Protein AF-A0A382Q8D2-F1 (afdb_monomer_lite)

Foldseek 3Di:
DPDCDPPDVCNVVVVVVCVVVLVCLQPDEEEEEEAEQCQCNPCVVSNVVRYPYYDYDHDCNPVRND

Secondary structure (DSSP, 8-state):
----STTSTTHHHHHHHHHHHHHHHHHH--SEEEEET-TT-TTHHHHHHHSSEEEEE-S-HHHH--

InterPro domains:
  IPR029063 S-adenosyl-L-methionine-dependent methyltransferase superfamily [G3DSA:3.40.50.150] (5-64)
  IPR029063 S-adenosyl-L-methionine-dependent methyltransferase superfamily [SSF53335] (10-62)

Structure (mmCIF, N/CA/C/O backbone):
data_AF-A0A382Q8D2-F1
#
_entry.id   AF-A0A382Q8D2-F1
#
loop_
_atom_site.group_PDB
_atom_site.id
_atom_site.type_symbol
_atom_site.label_atom_id
_atom_site.label_alt_id
_atom_site.label_comp_id
_atom_site.label_asym_id
_atom_site.label_entity_id
_atom_site.label_seq_id
_atom_site.pdbx_PDB_ins_code
_atom_site.Cartn_x
_atom_site.Cartn_y
_atom_site.Cartn_z
_atom_site.occupancy
_atom_site.B_iso_or_equiv
_atom_site.auth_seq_id
_atom_site.auth_comp_id
_atom_site.auth_asym_id
_atom_site.auth_atom_id
_atom_site.pdbx_PDB_model_num
ATOM 1 N N . VAL A 1 1 ? 0.892 -10.438 -10.961 1.00 48.78 1 VAL A N 1
ATOM 2 C CA . VAL A 1 1 ? 2.172 -10.392 -10.213 1.00 48.78 1 VAL A CA 1
ATOM 3 C C . VAL A 1 1 ? 3.280 -10.175 -11.230 1.00 48.78 1 VAL A C 1
ATOM 5 O O . VAL A 1 1 ? 3.649 -11.117 -11.917 1.00 48.78 1 VAL A O 1
ATOM 8 N N . LEU A 1 2 ? 3.698 -8.924 -11.434 1.00 53.34 2 LEU A N 1
ATOM 9 C CA . LEU A 1 2 ? 4.791 -8.594 -12.354 1.00 53.34 2 LEU A CA 1
ATOM 10 C C . LEU A 1 2 ? 6.134 -8.969 -11.705 1.00 53.34 2 LEU A C 1
ATOM 12 O O . LEU A 1 2 ? 6.273 -8.945 -10.481 1.00 53.34 2 LEU A O 1
ATOM 16 N N . ALA A 1 3 ? 7.071 -9.430 -12.527 1.00 55.19 3 ALA A N 1
ATOM 17 C CA . ALA A 1 3 ? 8.286 -10.118 -12.111 1.00 55.19 3 ALA A CA 1
ATOM 18 C C . ALA A 1 3 ? 9.199 -9.247 -11.224 1.00 55.19 3 ALA A C 1
ATOM 20 O O . ALA A 1 3 ? 9.699 -8.218 -11.664 1.00 55.19 3 ALA A O 1
ATOM 21 N N . GLN A 1 4 ? 9.492 -9.713 -10.003 1.00 66.94 4 GLN A N 1
ATOM 22 C CA . GLN A 1 4 ? 10.440 -9.097 -9.055 1.00 66.94 4 GLN A CA 1
ATOM 23 C C . GLN A 1 4 ? 11.908 -9.376 -9.424 1.00 66.94 4 GLN A C 1
ATOM 25 O O . GLN A 1 4 ? 12.741 -9.673 -8.571 1.00 66.94 4 GLN A O 1
ATOM 30 N N . THR A 1 5 ? 12.238 -9.353 -10.710 1.00 78.00 5 THR A N 1
ATOM 31 C CA . THR A 1 5 ? 13.618 -9.564 -11.153 1.00 78.00 5 THR A CA 1
ATOM 32 C C . THR A 1 5 ? 14.341 -8.225 -11.251 1.00 78.00 5 THR A C 1
ATOM 34 O O . THR A 1 5 ? 13.706 -7.255 -11.670 1.00 78.00 5 THR A O 1
ATOM 37 N N . PRO A 1 6 ? 15.664 -8.171 -11.018 1.00 80.50 6 PRO A N 1
ATOM 38 C CA . PRO A 1 6 ? 16.470 -6.972 -11.263 1.00 80.50 6 PRO A CA 1
ATOM 39 C C . PRO A 1 6 ? 16.393 -6.415 -12.692 1.00 80.50 6 PRO A C 1
ATOM 41 O O . PRO A 1 6 ? 16.763 -5.272 -12.930 1.00 80.50 6 PRO A O 1
ATOM 44 N N . PHE A 1 7 ? 15.898 -7.213 -13.641 1.00 85.75 7 PHE A N 1
ATOM 45 C CA . PHE A 1 7 ? 15.718 -6.842 -15.043 1.00 85.75 7 PHE A CA 1
ATOM 46 C C . PHE A 1 7 ? 14.372 -6.159 -15.342 1.00 85.75 7 PHE A C 1
ATOM 48 O O . PHE A 1 7 ? 14.136 -5.756 -16.479 1.00 85.75 7 PHE A O 1
ATOM 55 N N . HIS A 1 8 ? 13.476 -6.032 -14.357 1.00 86.50 8 HIS A N 1
ATOM 56 C CA . HIS A 1 8 ? 12.229 -5.293 -14.531 1.00 86.50 8 HIS A CA 1
ATOM 57 C C . HIS A 1 8 ? 12.496 -3.785 -14.496 1.00 86.50 8 HIS A C 1
ATOM 59 O O . HIS A 1 8 ? 13.246 -3.289 -13.651 1.00 86.50 8 HIS A O 1
ATOM 65 N N . VAL A 1 9 ? 11.861 -3.046 -15.407 1.00 86.69 9 VAL A N 1
ATOM 66 C CA . VAL A 1 9 ? 11.906 -1.579 -15.400 1.00 86.69 9 VAL A CA 1
ATOM 67 C C . VAL A 1 9 ? 11.418 -1.088 -14.036 1.00 86.69 9 VAL A C 1
ATOM 69 O O . VAL A 1 9 ? 10.406 -1.560 -13.541 1.00 86.69 9 VAL A O 1
ATOM 72 N N . ASN A 1 10 ? 12.149 -0.163 -13.413 1.00 88.69 10 ASN A N 1
ATOM 73 C CA . ASN A 1 10 ? 11.874 0.363 -12.069 1.00 88.69 10 ASN A CA 1
ATOM 74 C C . ASN A 1 10 ? 11.963 -0.640 -10.901 1.00 88.69 10 ASN A C 1
ATOM 76 O O . ASN A 1 10 ? 11.620 -0.257 -9.784 1.00 88.69 10 ASN A O 1
ATOM 80 N N . TRP A 1 11 ? 12.505 -1.853 -11.085 1.00 89.38 11 TRP A N 1
ATOM 81 C CA . TRP A 1 11 ? 12.659 -2.850 -10.008 1.00 89.38 11 TRP A CA 1
ATOM 82 C C . TRP A 1 11 ? 13.220 -2.264 -8.701 1.00 89.38 11 TRP A C 1
ATOM 84 O O . TRP A 1 11 ? 12.668 -2.493 -7.624 1.00 89.38 11 TRP A O 1
ATOM 94 N N . LEU A 1 12 ? 14.312 -1.492 -8.781 1.00 91.75 12 LEU A N 1
ATOM 95 C CA . LEU A 1 12 ? 14.955 -0.939 -7.588 1.00 91.75 12 LEU A CA 1
ATOM 96 C C . LEU A 1 12 ? 14.053 0.083 -6.893 1.00 91.75 12 LEU A C 1
ATOM 98 O O . LEU A 1 12 ? 13.959 0.084 -5.669 1.00 91.75 12 LEU A O 1
ATOM 102 N N . VAL A 1 13 ? 13.387 0.931 -7.678 1.00 92.75 13 VAL A N 1
ATOM 103 C CA . VAL A 1 13 ? 12.471 1.956 -7.170 1.00 92.75 13 VAL A CA 1
ATOM 104 C C . VAL A 1 13 ? 11.300 1.290 -6.459 1.00 92.75 13 VAL A C 1
ATOM 106 O O . VAL A 1 13 ? 10.985 1.659 -5.334 1.00 92.75 13 VAL A O 1
ATOM 109 N N . GLU A 1 14 ? 10.702 0.264 -7.062 1.00 90.50 14 GLU A N 1
ATOM 110 C CA . GLU A 1 14 ? 9.596 -0.481 -6.459 1.00 90.50 14 GLU A CA 1
ATOM 111 C C . GLU A 1 14 ? 10.013 -1.232 -5.190 1.00 90.50 14 GLU A C 1
ATOM 113 O O . GLU A 1 14 ? 9.245 -1.270 -4.225 1.00 90.50 14 GLU A O 1
ATOM 118 N N . ARG A 1 15 ? 11.232 -1.792 -5.158 1.00 92.31 15 ARG A N 1
ATOM 119 C CA . ARG A 1 15 ? 11.786 -2.445 -3.963 1.00 92.31 15 ARG A CA 1
ATOM 120 C C . ARG A 1 15 ? 11.943 -1.453 -2.814 1.00 92.31 15 ARG A C 1
ATOM 122 O O . ARG A 1 15 ? 11.398 -1.686 -1.740 1.00 92.31 15 ARG A O 1
ATOM 129 N N . LEU A 1 16 ? 12.639 -0.341 -3.053 1.00 95.44 16 LEU A N 1
ATOM 130 C CA . LEU A 1 16 ? 12.872 0.692 -2.039 1.00 95.44 16 LEU A CA 1
ATOM 131 C C . LEU A 1 16 ? 11.556 1.327 -1.576 1.00 95.44 16 LEU A C 1
ATOM 133 O O . LEU A 1 16 ? 11.354 1.544 -0.385 1.00 95.44 16 LEU A O 1
ATOM 137 N N . HIS A 1 17 ? 10.631 1.577 -2.504 1.00 94.00 17 HIS A N 1
ATOM 138 C CA . HIS A 1 17 ? 9.307 2.095 -2.183 1.00 94.00 17 HIS A CA 1
ATOM 139 C C . HIS A 1 17 ? 8.544 1.144 -1.257 1.00 94.00 17 HIS A C 1
ATOM 141 O O . HIS A 1 17 ? 7.977 1.580 -0.257 1.00 94.00 17 HIS A O 1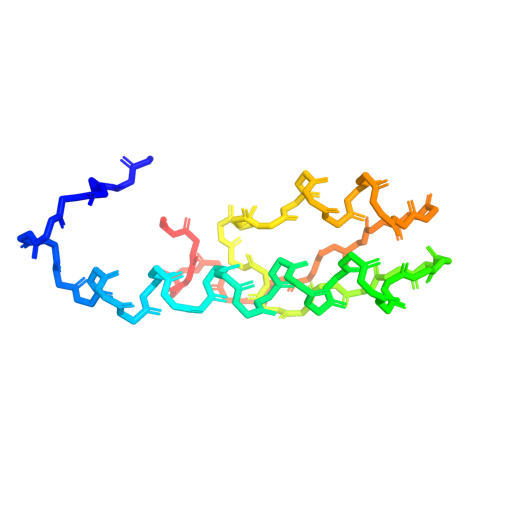
ATOM 147 N N . ARG A 1 18 ? 8.569 -0.164 -1.543 1.00 93.62 18 ARG A N 1
ATOM 148 C CA . ARG A 1 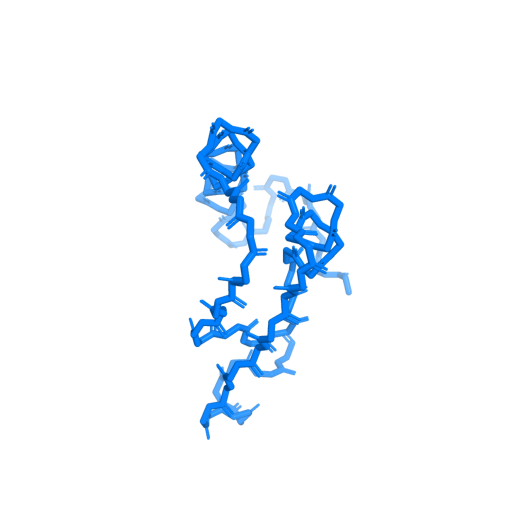18 ? 7.932 -1.168 -0.685 1.00 93.62 18 ARG A CA 1
ATOM 149 C C . ARG A 1 18 ? 8.541 -1.196 0.712 1.00 93.62 18 ARG A C 1
ATOM 151 O O . ARG A 1 18 ? 7.778 -1.278 1.669 1.00 93.62 18 ARG A O 1
ATOM 158 N N . GLU A 1 19 ? 9.863 -1.127 0.827 1.00 96.69 19 GLU A N 1
ATOM 159 C CA . GLU A 1 19 ? 10.564 -1.093 2.119 1.00 96.69 19 GLU A CA 1
ATOM 160 C C . GLU A 1 19 ? 10.113 0.115 2.950 1.00 96.69 19 GLU A C 1
ATOM 162 O O . GLU A 1 19 ? 9.559 -0.055 4.033 1.00 96.69 19 GLU A O 1
ATOM 167 N N . VAL A 1 20 ? 10.205 1.323 2.389 1.00 97.56 20 VAL A N 1
ATOM 168 C CA . VAL A 1 20 ? 9.852 2.561 3.104 1.00 97.56 20 VAL A CA 1
ATOM 169 C C . VAL A 1 20 ? 8.369 2.615 3.484 1.00 97.56 20 VAL A C 1
ATOM 171 O O . VAL A 1 20 ? 8.029 3.044 4.591 1.00 97.56 20 VAL A O 1
ATOM 174 N N . VAL A 1 21 ? 7.467 2.176 2.599 1.00 96.12 21 VAL A N 1
ATOM 175 C CA . VAL A 1 21 ? 6.026 2.116 2.903 1.00 96.12 21 VAL A CA 1
ATOM 176 C C . VAL A 1 21 ? 5.748 1.095 4.003 1.00 96.12 21 VAL A C 1
ATOM 178 O O . VAL A 1 21 ? 4.963 1.382 4.905 1.00 96.12 21 VAL A O 1
ATOM 181 N N . THR A 1 22 ? 6.407 -0.067 3.962 1.00 97.31 22 THR A N 1
ATOM 182 C CA . THR A 1 22 ? 6.249 -1.113 4.982 1.00 97.31 22 THR A CA 1
ATOM 183 C C . THR A 1 22 ? 6.634 -0.592 6.357 1.00 97.31 22 THR A C 1
ATOM 185 O O . THR A 1 22 ? 5.810 -0.636 7.273 1.00 97.31 22 THR A O 1
ATOM 188 N N . ASP A 1 23 ? 7.826 -0.011 6.474 1.00 98.38 23 ASP A N 1
ATOM 189 C CA . ASP A 1 23 ? 8.312 0.560 7.730 1.00 98.38 23 ASP A CA 1
ATOM 190 C C . ASP A 1 23 ? 7.364 1.654 8.238 1.00 98.38 23 ASP A C 1
ATOM 192 O O . ASP A 1 23 ? 6.932 1.644 9.394 1.00 98.38 23 ASP A O 1
ATOM 196 N N . SER A 1 24 ? 6.944 2.557 7.347 1.00 97.88 24 SER A N 1
ATOM 197 C CA . SER A 1 24 ? 6.032 3.650 7.693 1.00 97.88 24 SER A CA 1
ATOM 198 C C . SER A 1 24 ? 4.693 3.144 8.235 1.00 97.88 24 SER A C 1
ATOM 200 O O . SER A 1 24 ? 4.205 3.672 9.238 1.00 97.88 24 SER A O 1
ATOM 202 N N . VAL A 1 25 ? 4.105 2.120 7.609 1.00 97.25 25 VAL A N 1
ATOM 203 C CA . VAL A 1 25 ? 2.832 1.529 8.046 1.00 97.25 25 VAL A CA 1
ATOM 204 C C . VAL A 1 25 ? 2.991 0.843 9.398 1.00 97.25 25 VAL A C 1
ATOM 206 O O . VAL A 1 25 ? 2.199 1.104 10.304 1.00 97.25 25 VAL A O 1
ATOM 209 N N . MET A 1 26 ? 4.025 0.018 9.572 1.00 97.19 26 MET A N 1
ATOM 210 C CA . MET A 1 26 ? 4.250 -0.698 10.830 1.00 97.19 26 MET A CA 1
ATOM 211 C C . MET A 1 26 ? 4.409 0.269 12.011 1.00 97.19 26 MET A C 1
ATOM 213 O O . MET A 1 26 ? 3.802 0.076 13.076 1.00 97.19 26 MET A O 1
ATOM 217 N N . THR A 1 27 ? 5.162 1.353 11.813 1.00 98.06 27 THR A N 1
ATOM 218 C CA . THR A 1 27 ? 5.398 2.359 12.852 1.00 98.06 27 THR A CA 1
ATOM 219 C C . THR A 1 27 ? 4.159 3.209 13.140 1.00 98.06 27 THR A C 1
ATOM 221 O O . THR A 1 27 ? 3.849 3.432 14.311 1.00 98.06 27 THR A O 1
ATOM 224 N N . HIS A 1 28 ? 3.424 3.656 12.115 1.00 96.88 28 HIS A N 1
ATOM 225 C CA . HIS A 1 28 ? 2.464 4.758 12.277 1.00 96.88 28 HIS A CA 1
ATOM 226 C C . HIS A 1 28 ? 0.994 4.396 12.044 1.00 9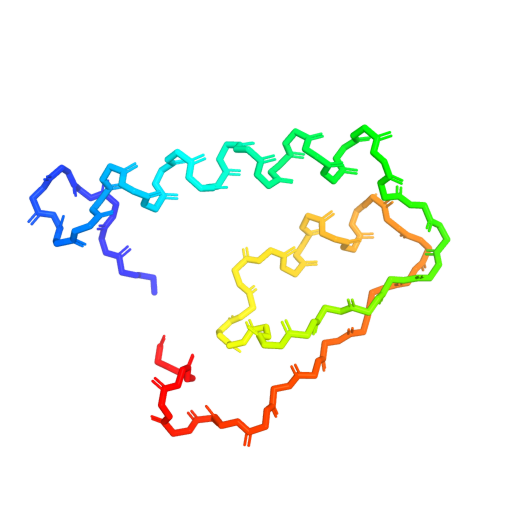6.88 28 HIS A C 1
ATOM 228 O O . HIS A 1 28 ? 0.119 5.072 12.588 1.00 96.88 28 HIS A O 1
ATOM 234 N N . ALA A 1 29 ? 0.678 3.378 11.241 1.00 95.88 29 ALA A N 1
ATOM 235 C CA . ALA A 1 29 ? -0.710 3.100 10.877 1.00 95.88 29 ALA A CA 1
ATOM 236 C C . ALA A 1 29 ? -1.499 2.621 12.095 1.00 95.88 29 ALA A C 1
ATOM 238 O O . ALA A 1 29 ? -1.124 1.643 12.729 1.00 95.88 29 ALA A O 1
ATOM 239 N N . ARG A 1 30 ? -2.592 3.303 12.444 1.00 94.44 30 ARG A N 1
ATOM 240 C CA . ARG A 1 30 ? -3.498 2.921 13.537 1.00 94.44 30 ARG A CA 1
ATOM 241 C C . ARG A 1 30 ? -4.919 3.371 13.192 1.00 94.44 30 ARG A C 1
ATOM 243 O O . ARG A 1 30 ? -5.113 4.315 12.429 1.00 94.44 30 ARG A O 1
ATOM 250 N N . GLY A 1 31 ? -5.925 2.726 13.778 1.00 97.56 31 GLY A N 1
ATOM 251 C CA . GLY A 1 31 ? -7.324 3.126 13.604 1.00 97.56 31 GLY A CA 1
ATOM 252 C C . GLY A 1 31 ? -7.852 2.886 12.186 1.00 97.56 31 GLY A C 1
ATOM 253 O O . GLY A 1 31 ? -7.660 1.811 11.625 1.00 97.56 31 GLY A O 1
ATOM 254 N N . ARG A 1 32 ? -8.574 3.860 11.619 1.00 97.19 32 ARG A N 1
ATOM 255 C CA . ARG A 1 32 ? -9.155 3.763 10.268 1.00 97.19 32 ARG A CA 1
ATOM 256 C C . ARG A 1 32 ? -8.248 4.455 9.257 1.00 97.19 32 ARG A C 1
ATOM 258 O O . ARG A 1 32 ? -7.923 5.621 9.451 1.00 97.19 32 ARG A O 1
ATOM 265 N N . LEU A 1 33 ? -7.906 3.759 8.177 1.00 96.44 33 LEU A N 1
ATOM 266 C CA . LEU A 1 33 ? -6.963 4.224 7.164 1.00 96.44 33 LEU A CA 1
ATOM 267 C C . LEU A 1 33 ? -7.635 4.330 5.790 1.00 96.44 33 LEU A C 1
ATOM 269 O O . LEU A 1 33 ? -8.403 3.453 5.389 1.00 96.44 33 LEU A O 1
ATOM 273 N N . LEU A 1 34 ? -7.343 5.423 5.086 1.00 95.62 34 LEU A N 1
ATOM 274 C CA . LEU A 1 34 ? -7.774 5.680 3.715 1.00 95.62 34 LEU A CA 1
ATOM 275 C C . LEU A 1 34 ? -6.561 5.576 2.779 1.00 95.62 34 LEU A C 1
ATOM 277 O O . LEU A 1 34 ? -5.619 6.349 2.919 1.00 95.62 34 LEU A O 1
ATOM 281 N N . ASP A 1 35 ? -6.596 4.633 1.842 1.00 94.75 35 ASP A N 1
ATOM 282 C CA . ASP A 1 35 ? -5.557 4.375 0.839 1.00 94.75 35 ASP A CA 1
ATOM 283 C C . ASP A 1 35 ? -5.975 4.993 -0.507 1.00 94.75 35 ASP A C 1
ATOM 285 O O . ASP A 1 35 ? -6.852 4.471 -1.202 1.00 94.75 35 ASP A O 1
ATOM 289 N N . VAL A 1 36 ? -5.423 6.166 -0.830 1.00 93.38 36 VAL A N 1
ATOM 290 C CA . VAL A 1 36 ? -5.788 6.969 -2.011 1.00 93.38 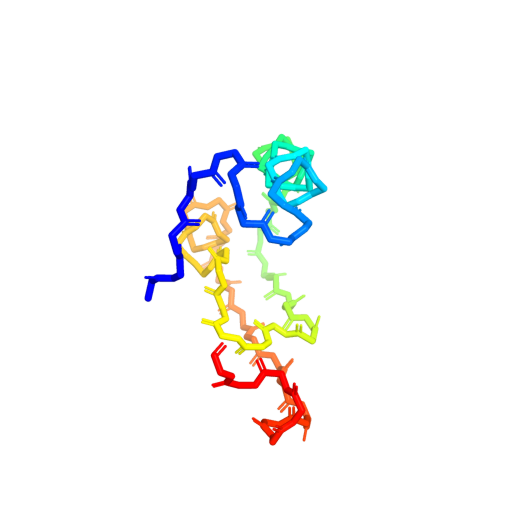36 VAL A CA 1
ATOM 291 C C . VAL A 1 36 ? -4.827 6.687 -3.159 1.00 93.38 36 VAL A C 1
ATOM 293 O O . VAL A 1 36 ? -3.616 6.723 -2.969 1.00 93.38 36 VAL A O 1
ATOM 296 N N . GLY A 1 37 ? -5.361 6.479 -4.364 1.00 91.06 37 GLY A N 1
ATOM 297 C CA . GLY A 1 37 ? -4.543 6.093 -5.518 1.00 91.06 37 GLY A CA 1
ATOM 298 C C . GLY A 1 37 ? -4.035 4.663 -5.374 1.00 91.06 37 GLY A C 1
ATOM 299 O O . GLY A 1 37 ? -2.895 4.356 -5.719 1.00 91.06 37 GLY A O 1
ATOM 300 N N . CYS A 1 38 ? -4.866 3.796 -4.788 1.00 90.81 38 CYS A N 1
ATOM 301 C CA . CYS A 1 38 ? -4.443 2.463 -4.389 1.00 90.81 38 CYS A CA 1
ATOM 302 C C . CYS A 1 38 ? -4.202 1.519 -5.575 1.00 90.81 38 CYS A C 1
ATOM 304 O O . CYS A 1 38 ? -3.650 0.441 -5.366 1.00 90.81 38 CYS A O 1
ATOM 306 N N . GLY A 1 39 ? -4.583 1.892 -6.806 1.00 89.81 39 GLY A N 1
ATOM 307 C CA . GLY A 1 39 ? -4.307 1.127 -8.023 1.00 89.81 39 GLY A CA 1
ATOM 308 C C . GLY A 1 39 ? -4.700 -0.351 -7.913 1.00 89.81 39 GLY A C 1
ATOM 309 O O . GLY A 1 39 ? -5.825 -0.695 -7.535 1.00 89.81 39 GLY A O 1
ATOM 310 N N . SER A 1 40 ? -3.740 -1.236 -8.200 1.00 87.25 40 SER A N 1
ATOM 311 C CA . SER A 1 40 ? -3.837 -2.702 -8.052 1.00 87.25 40 SER A CA 1
ATOM 312 C C . SER A 1 40 ? -3.782 -3.206 -6.599 1.00 87.25 40 SER A C 1
ATOM 314 O O . SER A 1 40 ? -3.848 -4.409 -6.348 1.00 87.25 40 SER A O 1
ATOM 316 N N . ARG A 1 41 ? -3.723 -2.286 -5.633 1.00 91.50 41 ARG A N 1
ATOM 317 C CA . ARG A 1 41 ? -3.736 -2.498 -4.180 1.00 91.50 41 ARG A CA 1
ATOM 318 C C . ARG A 1 41 ? -2.566 -3.342 -3.654 1.00 91.50 41 ARG A C 1
ATOM 320 O O . ARG A 1 41 ? -2.792 -4.304 -2.915 1.00 91.50 41 ARG A O 1
ATOM 327 N N . PRO A 1 42 ? -1.306 -2.977 -3.960 1.00 91.50 42 PRO A N 1
ATOM 328 C CA . PRO A 1 42 ? -0.132 -3.764 -3.572 1.00 91.50 42 PRO A CA 1
ATOM 329 C C . PRO A 1 42 ? 0.083 -3.862 -2.052 1.00 91.50 42 PRO A C 1
ATOM 331 O O . PRO A 1 42 ? 0.739 -4.794 -1.594 1.00 91.50 42 PRO A O 1
ATOM 334 N N . PHE A 1 43 ? -0.475 -2.933 -1.271 1.00 94.81 43 PHE A N 1
ATOM 335 C CA . PHE A 1 43 ? -0.310 -2.869 0.185 1.00 94.81 43 PHE A CA 1
ATOM 336 C C . PHE A 1 43 ? -1.566 -3.276 0.965 1.00 94.81 43 PHE A C 1
ATOM 338 O O . PHE A 1 43 ? -1.589 -3.130 2.183 1.00 94.81 43 PHE A O 1
ATOM 345 N N . LEU A 1 44 ? -2.609 -3.797 0.303 1.00 94.94 44 LEU A N 1
ATOM 346 C CA . LEU A 1 44 ? -3.903 -4.075 0.942 1.00 94.94 44 LEU A CA 1
ATOM 347 C C . LEU A 1 44 ? -3.773 -4.910 2.220 1.00 94.94 44 LEU A C 1
ATOM 349 O O . LEU A 1 44 ? -4.352 -4.552 3.242 1.00 94.94 44 LEU A O 1
ATOM 353 N N . GLN A 1 45 ? -3.007 -6.001 2.154 1.00 95.75 45 GLN A N 1
ATOM 354 C CA . GLN A 1 45 ? -2.819 -6.899 3.292 1.00 95.75 45 GLN A CA 1
ATOM 355 C C . GLN A 1 45 ? -2.065 -6.204 4.430 1.00 95.75 45 GLN A C 1
ATOM 357 O O . GLN A 1 45 ? -2.532 -6.197 5.560 1.00 95.75 45 GLN A O 1
ATOM 362 N N . LEU A 1 46 ? -0.960 -5.526 4.108 1.00 97.06 46 LEU A N 1
ATOM 363 C CA . LEU A 1 46 ? -0.164 -4.770 5.074 1.00 97.06 46 LEU A CA 1
ATOM 364 C C . LEU A 1 46 ? -1.019 -3.721 5.811 1.00 97.06 46 LEU A C 1
ATOM 366 O O . LEU A 1 46 ? -0.957 -3.601 7.032 1.00 97.06 46 LEU A O 1
ATOM 370 N N . LEU A 1 47 ? -1.851 -2.972 5.085 1.00 97.19 47 LEU A N 1
ATOM 371 C CA . LEU A 1 47 ? -2.734 -1.975 5.690 1.00 97.19 47 LEU A CA 1
ATOM 372 C C . LEU A 1 47 ? -3.832 -2.621 6.544 1.00 97.19 47 LEU A C 1
ATOM 374 O O . LEU A 1 47 ? -4.191 -2.066 7.582 1.00 97.19 47 LEU A O 1
ATOM 378 N N . ALA A 1 48 ? -4.365 -3.774 6.132 1.00 95.44 48 ALA A N 1
ATOM 379 C CA . ALA A 1 48 ? -5.364 -4.515 6.900 1.00 95.44 48 ALA A CA 1
ATOM 380 C C . ALA A 1 48 ? -4.793 -5.073 8.214 1.00 95.44 48 ALA A C 1
ATOM 382 O O . ALA A 1 48 ? -5.470 -5.006 9.234 1.00 95.44 48 ALA A O 1
ATOM 383 N N . ASP A 1 49 ? -3.547 -5.548 8.205 1.00 96.88 49 ASP A N 1
ATOM 384 C CA . ASP A 1 49 ? -2.901 -6.150 9.378 1.00 96.88 49 ASP A CA 1
ATOM 385 C C . ASP A 1 49 ? -2.495 -5.112 10.436 1.00 96.88 49 ASP A C 1
ATOM 387 O O . ASP A 1 49 ? -2.448 -5.414 11.629 1.00 96.88 49 ASP A O 1
ATOM 391 N N . HIS A 1 50 ? -2.225 -3.870 10.019 1.00 97.31 50 HIS A N 1
ATOM 392 C CA . HIS A 1 50 ? -1.733 -2.807 10.903 1.00 97.31 50 HIS A CA 1
ATOM 393 C C . HIS A 1 50 ? -2.754 -1.699 11.195 1.00 97.31 50 HIS A C 1
ATOM 395 O O . HIS A 1 50 ? -2.428 -0.718 11.861 1.00 97.31 50 HIS A O 1
ATOM 401 N N . SER A 1 51 ? -4.001 -1.830 10.744 1.00 96.81 51 SER A N 1
ATOM 402 C CA . SER A 1 51 ? -5.069 -0.872 11.041 1.00 96.81 51 SER A CA 1
ATOM 403 C C . SER A 1 51 ? -6.339 -1.585 11.501 1.00 96.81 51 SER A C 1
ATOM 405 O O . SER A 1 51 ? -6.540 -2.767 11.261 1.00 96.81 51 SER A O 1
ATOM 407 N N . THR A 1 52 ? -7.237 -0.871 12.177 1.00 97.19 52 THR A N 1
ATOM 408 C CA . THR A 1 52 ? -8.556 -1.415 12.541 1.00 97.19 52 THR A CA 1
ATOM 409 C C . THR A 1 52 ? -9.433 -1.608 11.304 1.00 97.19 52 THR A C 1
ATOM 411 O O . THR A 1 52 ? -10.304 -2.475 11.281 1.00 97.19 52 THR A O 1
ATOM 414 N N . ARG A 1 53 ? -9.251 -0.760 10.283 1.00 95.50 53 ARG A N 1
ATOM 415 C CA . ARG A 1 53 ? -9.940 -0.862 8.995 1.00 95.50 53 ARG A CA 1
ATOM 416 C C . ARG A 1 53 ? -9.193 -0.059 7.937 1.00 95.50 53 ARG A C 1
ATOM 418 O O . ARG A 1 53 ? -8.969 1.132 8.142 1.00 95.50 53 ARG A O 1
ATOM 425 N N . ALA A 1 54 ? -8.942 -0.665 6.782 1.00 96.12 54 ALA A N 1
ATOM 426 C CA . ALA A 1 54 ? -8.416 0.014 5.601 1.00 96.12 54 ALA A CA 1
ATOM 427 C C . ALA A 1 54 ? -9.502 0.140 4.518 1.00 96.12 54 ALA A C 1
ATOM 429 O O . ALA A 1 54 ? -10.249 -0.807 4.257 1.00 96.12 54 ALA A O 1
ATOM 430 N N . PHE A 1 55 ? -9.606 1.310 3.888 1.00 95.00 55 PHE A N 1
ATOM 431 C CA . PHE A 1 55 ? -10.489 1.562 2.748 1.00 95.00 55 PHE A CA 1
ATOM 432 C C . PHE A 1 55 ? -9.690 2.173 1.598 1.00 95.00 55 PHE A C 1
ATOM 434 O O . PHE A 1 55 ? -8.984 3.152 1.803 1.00 95.00 55 PHE A O 1
ATOM 441 N N . GLY A 1 56 ? -9.807 1.604 0.398 1.00 93.88 56 GLY A N 1
ATOM 442 C CA . GLY A 1 56 ? -9.054 2.046 -0.776 1.00 93.88 56 GLY A CA 1
ATOM 443 C C . GLY A 1 56 ? -9.918 2.787 -1.792 1.00 93.88 56 GLY A C 1
ATOM 444 O O . GLY A 1 56 ? -10.986 2.290 -2.161 1.00 93.88 56 GLY A O 1
ATOM 445 N N . VAL A 1 57 ? -9.423 3.921 -2.290 1.00 93.25 57 VAL A N 1
ATOM 446 C CA . VAL A 1 57 ? -10.041 4.718 -3.359 1.00 93.25 57 VAL A CA 1
ATOM 447 C C . VAL A 1 57 ? -9.094 4.800 -4.550 1.00 93.25 57 VAL A C 1
ATOM 449 O O . VAL A 1 57 ? -7.961 5.255 -4.426 1.00 93.25 57 VAL A O 1
ATOM 452 N N . GLU A 1 58 ? -9.595 4.403 -5.717 1.00 90.31 58 GLU A N 1
ATOM 453 C CA . GLU A 1 58 ? -8.929 4.568 -7.008 1.00 90.31 58 GLU A CA 1
ATOM 454 C C . GLU A 1 58 ? -9.932 5.179 -7.989 1.00 90.31 58 GLU A C 1
ATOM 456 O O . GLU A 1 58 ? -11.037 4.651 -8.145 1.00 90.31 58 GLU A O 1
ATOM 461 N N . ILE A 1 59 ? -9.554 6.292 -8.614 1.00 85.88 59 ILE A N 1
ATOM 462 C CA . ILE A 1 59 ? -10.406 7.053 -9.536 1.00 85.88 59 ILE A CA 1
ATOM 463 C C . ILE A 1 59 ? -10.085 6.673 -10.988 1.00 85.88 59 ILE A C 1
ATOM 465 O O . ILE A 1 59 ? -10.989 6.629 -11.819 1.00 85.88 59 ILE A O 1
ATOM 469 N N . ASP A 1 60 ? -8.835 6.319 -11.291 1.00 81.50 60 ASP A N 1
ATOM 470 C CA . ASP A 1 60 ? -8.369 5.989 -12.634 1.00 81.50 60 ASP A CA 1
ATOM 471 C C . ASP A 1 60 ? -7.915 4.525 -12.728 1.00 81.50 60 ASP A C 1
ATOM 473 O O . ASP A 1 60 ? -6.732 4.170 -12.797 1.00 81.50 60 ASP A O 1
ATOM 477 N N . ARG A 1 61 ? -8.914 3.637 -12.776 1.00 65.88 61 ARG A N 1
ATOM 478 C CA . ARG A 1 61 ? -8.689 2.199 -12.977 1.00 65.88 61 ARG A CA 1
ATOM 479 C C . ARG A 1 61 ? -8.033 1.871 -14.318 1.00 65.88 61 ARG A C 1
ATOM 481 O O . ARG A 1 61 ? -7.408 0.820 -14.423 1.00 65.88 61 ARG A O 1
ATOM 488 N N . GLN A 1 62 ? -8.178 2.712 -15.343 1.00 70.50 62 GLN A N 1
ATOM 489 C CA . GLN A 1 62 ? -7.619 2.422 -16.667 1.00 70.50 62 GLN A CA 1
ATOM 490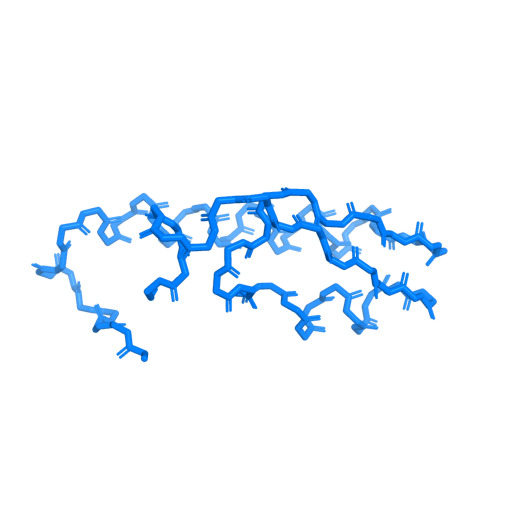 C C . GLN A 1 62 ? -6.121 2.717 -16.733 1.00 70.50 62 GLN A C 1
ATOM 492 O O . GLN A 1 62 ? -5.389 1.987 -17.406 1.00 70.50 62 GLN A O 1
ATOM 497 N N . ARG A 1 63 ? -5.656 3.738 -16.008 1.00 66.06 63 ARG A N 1
ATOM 498 C CA . ARG A 1 63 ? -4.243 4.120 -15.960 1.00 66.06 63 ARG A CA 1
ATOM 499 C C . ARG A 1 63 ? -3.423 3.312 -14.954 1.00 66.06 63 ARG A C 1
ATOM 501 O O . ARG A 1 63 ? -2.260 3.036 -15.240 1.00 66.06 63 ARG A O 1
ATOM 508 N N . TYR A 1 64 ? -4.014 2.899 -13.827 1.00 57.53 64 TYR A N 1
ATOM 509 C CA . TYR A 1 64 ? -3.282 2.279 -12.705 1.00 57.53 64 TYR A CA 1
ATOM 510 C C . TYR A 1 64 ? -3.820 0.912 -12.236 1.00 57.53 64 TYR A C 1
ATOM 512 O O . TYR A 1 64 ? -3.320 0.353 -11.263 1.00 57.53 64 TYR A O 1
ATOM 520 N N . GLY A 1 65 ? -4.832 0.348 -12.904 1.00 54.31 65 GLY A N 1
ATOM 521 C CA . GLY A 1 65 ? -5.462 -0.924 -12.516 1.00 54.31 65 GLY A CA 1
ATOM 522 C C . GLY A 1 65 ? -4.852 -2.195 -13.121 1.00 54.31 65 GLY A C 1
ATOM 523 O O . GLY A 1 65 ? -5.515 -3.231 -13.079 1.00 54.31 65 GLY A O 1
ATOM 524 N N . ARG A 1 66 ? -3.656 -2.127 -13.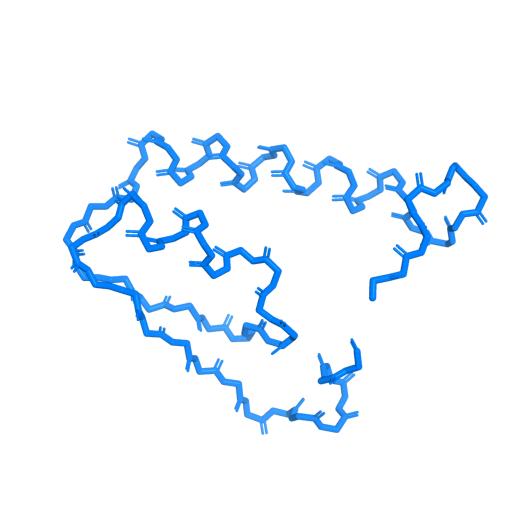722 1.00 49.09 66 ARG A N 1
ATOM 525 C CA . ARG A 1 66 ? -2.970 -3.288 -14.320 1.00 49.09 66 ARG A CA 1
ATOM 526 C C . ARG A 1 66 ? -2.079 -4.019 -13.321 1.00 49.09 66 ARG A C 1
ATOM 528 O O . ARG A 1 66 ? -1.404 -3.338 -12.520 1.00 49.09 66 ARG A O 1
#

Sequence (66 aa):
VLAQTPFHVNWLVERLHREVVTDSVMTHARGRLLDVGCGSRPFLQLLADHSTRAFGVEIDRQRYGR

pLDDT: mean 88.01, std 13.4, range [48.78, 98.38]

Organism: NCBI:txid408172

Radius of gyration: 12.94 Å; chains: 1; bounding box: 27×17×30 Å